Protein AF-A0A2V8QAN9-F1 (afdb_monomer_lite)

Secondary structure (DSSP, 8-state):
-EEEEEEEETTEEEEEEEEE---EES-S---TT---S-TT-GGGG-EE-TT---EEEEEEEEEEPPGGGGGS-HHHHHHTT-EE--EEEEEPPPP--------

pLDDT: mean 76.1, std 17.56, range [37.66, 97.12]

Radius of gyration: 23.86 Å; chains: 1; bounding box: 54×23×63 Å

Structure (mmCIF, N/CA/C/O backbone):
data_AF-A0A2V8QAN9-F1
#
_entry.id   AF-A0A2V8QAN9-F1
#
loop_
_atom_site.group_PDB
_atom_site.id
_atom_site.type_symbol
_atom_site.label_atom_id
_atom_site.label_alt_id
_atom_site.label_comp_id
_atom_site.label_asym_id
_atom_site.label_entity_id
_atom_site.label_seq_id
_atom_site.pdbx_PDB_ins_code
_atom_site.Cartn_x
_atom_site.Cartn_y
_atom_site.Cartn_z
_atom_site.occupancy
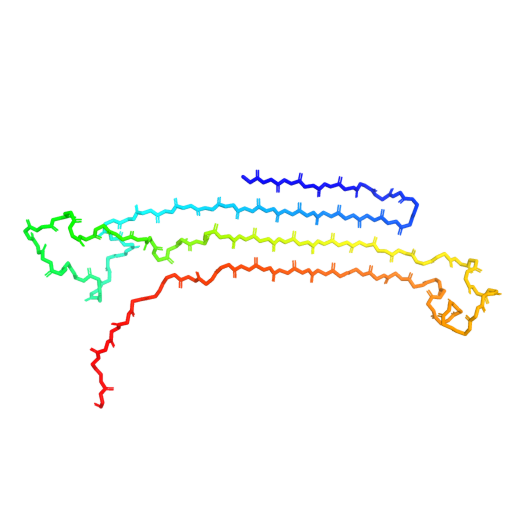_atom_site.B_iso_or_equiv
_atom_site.auth_seq_id
_atom_site.auth_comp_id
_atom_site.auth_asym_id
_atom_site.auth_atom_id
_atom_site.pdbx_PDB_model_num
ATOM 1 N N . ASN A 1 1 ? -1.341 5.371 -13.070 1.00 80.06 1 ASN A N 1
ATOM 2 C CA . ASN A 1 1 ? -1.503 4.878 -11.680 1.00 80.06 1 ASN A CA 1
ATOM 3 C C . ASN A 1 1 ? -2.983 4.664 -11.395 1.00 80.06 1 ASN A C 1
ATOM 5 O O . ASN A 1 1 ? -3.818 5.221 -12.097 1.00 80.06 1 ASN A O 1
ATOM 9 N N . VAL A 1 2 ? -3.299 3.846 -10.396 1.00 89.62 2 VAL A N 1
ATOM 10 C CA . VAL A 1 2 ? -4.655 3.569 -9.913 1.00 89.62 2 VAL A CA 1
ATOM 11 C C . VAL A 1 2 ? -4.653 3.738 -8.401 1.00 89.62 2 VAL A C 1
ATOM 13 O O . VAL A 1 2 ? -3.812 3.149 -7.726 1.00 89.62 2 VAL A O 1
ATOM 16 N N . ASP A 1 3 ? -5.606 4.509 -7.880 1.00 92.06 3 ASP A N 1
ATOM 17 C CA . ASP A 1 3 ? -5.712 4.809 -6.453 1.00 92.06 3 ASP A CA 1
ATOM 18 C C . ASP A 1 3 ? -7.099 4.453 -5.916 1.00 92.06 3 ASP A C 1
ATOM 20 O O . ASP A 1 3 ? -8.128 4.833 -6.479 1.00 92.06 3 ASP A O 1
ATOM 24 N N . LEU A 1 4 ? -7.124 3.760 -4.781 1.00 94.44 4 LEU A N 1
ATOM 25 C CA . LEU A 1 4 ? -8.325 3.427 -4.026 1.00 94.44 4 LEU A CA 1
ATOM 26 C C . LEU A 1 4 ? -8.207 4.029 -2.633 1.00 94.44 4 LEU A C 1
ATOM 28 O O . LEU A 1 4 ? -7.256 3.761 -1.903 1.00 94.44 4 LEU A O 1
ATOM 32 N N . LYS A 1 5 ? -9.192 4.835 -2.243 1.00 95.94 5 LYS A N 1
ATOM 33 C CA . LYS A 1 5 ? -9.197 5.495 -0.937 1.00 95.94 5 LYS A CA 1
ATOM 34 C C . LYS A 1 5 ? -10.539 5.350 -0.251 1.00 95.94 5 LYS A C 1
ATOM 36 O O . LYS A 1 5 ? -11.589 5.521 -0.869 1.00 95.94 5 LYS A O 1
ATOM 41 N N . LYS A 1 6 ? -10.490 5.145 1.058 1.00 96.44 6 LYS A N 1
ATOM 42 C CA . LYS A 1 6 ? -11.639 5.243 1.952 1.00 96.44 6 LYS A CA 1
ATOM 43 C C . LYS A 1 6 ? -11.298 6.218 3.066 1.00 96.44 6 LYS A C 1
AT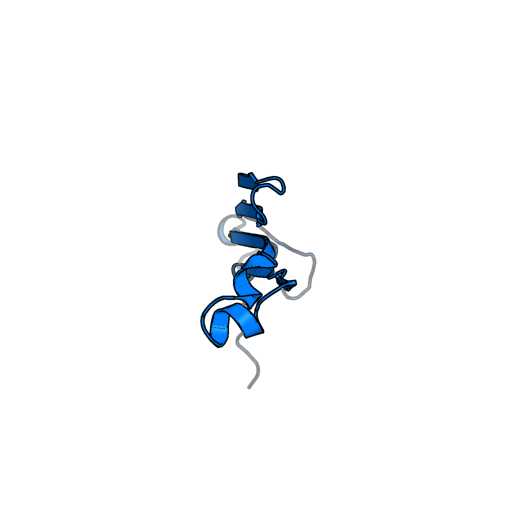OM 45 O O . LYS A 1 6 ? -10.354 5.999 3.821 1.00 96.44 6 LYS A O 1
ATOM 50 N N . ARG A 1 7 ? -12.098 7.281 3.184 1.00 95.44 7 ARG A N 1
ATOM 51 C CA . ARG A 1 7 ? -12.018 8.207 4.322 1.00 95.44 7 ARG A CA 1
ATOM 52 C C . ARG A 1 7 ? -12.421 7.497 5.615 1.00 95.44 7 ARG A C 1
ATOM 54 O O . ARG A 1 7 ? -13.173 6.518 5.581 1.00 95.44 7 ARG A O 1
ATOM 61 N N . PHE A 1 8 ? -11.935 8.010 6.742 1.00 95.56 8 PHE A N 1
ATOM 62 C CA . PHE A 1 8 ? -12.244 7.443 8.048 1.00 95.56 8 PHE A CA 1
ATOM 63 C C . PHE A 1 8 ? -13.748 7.420 8.299 1.00 95.56 8 PHE A C 1
ATOM 65 O O . PHE A 1 8 ? -14.409 8.454 8.339 1.00 95.56 8 PHE A O 1
ATOM 72 N N . ALA A 1 9 ? -14.276 6.208 8.429 1.00 94.00 9 ALA A N 1
ATOM 73 C CA . ALA A 1 9 ? -15.673 5.938 8.721 1.00 94.00 9 ALA A CA 1
ATOM 74 C C . ALA A 1 9 ? -15.765 4.552 9.351 1.00 94.00 9 ALA A C 1
ATOM 76 O O . ALA A 1 9 ? -15.081 3.630 8.891 1.00 94.00 9 ALA A O 1
ATOM 77 N N . ASN A 1 10 ? -16.608 4.405 10.373 1.00 91.88 10 ASN A N 1
ATOM 78 C CA . ASN A 1 10 ? -16.786 3.155 11.119 1.00 91.88 10 ASN A CA 1
ATOM 79 C C . ASN A 1 10 ? -15.445 2.571 11.599 1.00 91.88 10 ASN A C 1
ATOM 81 O O . ASN A 1 10 ? -15.146 1.406 11.365 1.00 91.88 10 ASN A O 1
ATOM 85 N N . HIS A 1 11 ? -14.618 3.416 12.222 1.00 93.25 11 HIS A N 1
ATOM 86 C CA . HIS A 1 11 ? -13.321 3.056 12.808 1.00 93.25 11 HIS A CA 1
ATOM 87 C C . HIS A 1 11 ? -12.220 2.585 11.841 1.00 93.25 11 HIS A C 1
ATOM 89 O O . HIS A 1 11 ? -11.209 2.034 12.271 1.00 93.25 11 HIS A O 1
ATOM 95 N N . PHE A 1 12 ? -12.381 2.815 10.537 1.00 94.88 12 PHE A N 1
ATOM 96 C CA . PHE A 1 12 ? -11.427 2.352 9.533 1.00 94.88 12 PHE A CA 1
ATOM 97 C C . PHE A 1 12 ? -11.196 3.393 8.435 1.00 94.88 12 PHE A C 1
ATOM 99 O O . PHE A 1 12 ? -12.154 3.962 7.901 1.00 94.88 12 PHE A O 1
ATOM 106 N N . GLN A 1 13 ? -9.944 3.587 8.027 1.00 96.88 13 GLN A N 1
ATOM 107 C CA . GLN A 1 13 ?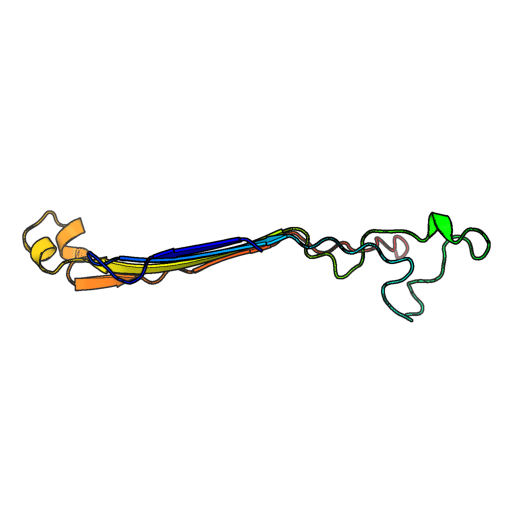 -9.563 4.264 6.782 1.00 96.88 13 GLN A CA 1
ATOM 108 C C . GLN A 1 13 ? -8.446 3.506 6.079 1.00 96.88 13 GLN A C 1
ATOM 110 O O . GLN A 1 13 ? -7.634 2.855 6.735 1.00 96.88 13 GLN A O 1
ATOM 115 N N . PHE A 1 14 ? -8.370 3.645 4.758 1.00 97.12 14 PHE A N 1
ATOM 116 C CA . PHE A 1 14 ? -7.234 3.141 3.997 1.00 97.12 14 PHE A CA 1
ATOM 117 C C . PHE A 1 14 ? -6.984 3.944 2.724 1.00 97.12 14 PHE A C 1
ATOM 119 O O . PHE A 1 14 ? -7.883 4.599 2.183 1.00 97.12 14 PHE A O 1
ATOM 126 N N . LEU A 1 15 ? -5.754 3.831 2.241 1.00 96.69 15 LEU A N 1
ATOM 127 C CA . LEU A 1 15 ? -5.300 4.269 0.936 1.00 96.69 15 LEU A CA 1
ATOM 128 C C . LEU A 1 15 ? -4.489 3.132 0.308 1.00 96.69 15 LEU A C 1
ATOM 130 O O . LEU A 1 15 ? -3.561 2.612 0.919 1.00 96.69 15 LEU A O 1
ATOM 134 N N . ALA A 1 16 ? -4.841 2.758 -0.913 1.00 94.94 16 ALA A N 1
ATOM 135 C CA . ALA A 1 16 ? -4.107 1.803 -1.722 1.00 94.94 16 ALA A CA 1
ATOM 136 C C . ALA A 1 16 ? -3.752 2.466 -3.052 1.00 94.94 16 ALA A C 1
ATOM 138 O O . ALA A 1 16 ? -4.638 2.969 -3.742 1.00 94.94 16 ALA A O 1
ATOM 139 N N . SER A 1 17 ? -2.475 2.449 -3.405 1.00 93.50 17 SER A N 1
ATOM 140 C CA . SER A 1 17 ? -1.947 3.062 -4.619 1.00 93.50 17 SER A CA 1
ATOM 141 C C . SER A 1 17 ? -1.155 2.034 -5.405 1.00 93.50 17 SER A C 1
ATOM 143 O O . SER A 1 17 ? -0.248 1.395 -4.873 1.00 93.50 17 SER A O 1
ATOM 145 N N . TYR A 1 18 ? -1.496 1.882 -6.679 1.00 89.19 18 TYR A N 1
ATOM 146 C CA . TYR A 1 18 ? -0.784 1.037 -7.624 1.00 89.19 18 TYR A CA 1
ATOM 147 C C . TYR A 1 18 ? -0.258 1.874 -8.787 1.00 89.19 18 TYR A C 1
ATOM 149 O O . TYR A 1 18 ? -1.013 2.517 -9.524 1.00 89.19 18 TYR A O 1
ATOM 157 N N . THR A 1 19 ? 1.049 1.822 -8.990 1.00 85.94 19 THR A N 1
ATOM 158 C CA . THR A 1 19 ? 1.724 2.475 -10.104 1.00 85.94 19 THR A CA 1
ATOM 159 C C . THR A 1 19 ? 2.366 1.406 -10.970 1.00 85.94 19 THR A C 1
ATOM 161 O O . THR A 1 19 ? 3.150 0.586 -10.493 1.00 85.94 19 THR A O 1
ATOM 164 N N . TRP A 1 20 ? 2.013 1.437 -12.250 1.00 80.88 20 TRP A N 1
ATOM 165 C CA . TRP A 1 20 ? 2.737 0.749 -13.304 1.00 80.88 20 TRP A CA 1
ATOM 166 C C . TRP A 1 20 ? 3.569 1.781 -14.057 1.00 80.88 20 TRP A C 1
ATOM 168 O O . TRP A 1 20 ? 3.047 2.844 -14.407 1.00 80.88 20 TRP A O 1
ATOM 178 N N . SER A 1 21 ? 4.842 1.470 -14.260 1.00 69.44 21 SER A N 1
ATOM 179 C CA . SER A 1 21 ? 5.753 2.223 -15.117 1.00 69.44 21 SER A CA 1
ATOM 180 C C . SER A 1 21 ? 6.358 1.251 -16.120 1.00 69.44 21 SER A C 1
ATOM 182 O O . SER A 1 21 ? 6.478 0.067 -15.831 1.00 69.44 21 SER A O 1
ATOM 184 N N . HIS A 1 22 ? 6.703 1.730 -17.303 1.00 69.50 22 HIS A N 1
ATOM 185 C CA . HIS A 1 22 ? 7.494 0.959 -18.246 1.00 69.50 22 HIS A CA 1
ATOM 186 C C . HIS A 1 22 ? 8.365 1.931 -19.022 1.00 69.50 22 HIS A C 1
ATOM 188 O O . HIS A 1 22 ? 7.840 2.807 -19.710 1.00 69.50 22 HIS A O 1
ATOM 194 N N . SER A 1 23 ? 9.679 1.809 -18.851 1.00 63.16 23 SER A N 1
ATOM 195 C CA . SER A 1 23 ? 10.657 2.637 -19.555 1.00 63.16 23 SER A CA 1
ATOM 196 C C . SER A 1 23 ? 11.623 1.742 -20.314 1.00 63.16 23 SER A C 1
ATOM 198 O O . SER A 1 23 ? 12.206 0.830 -19.730 1.00 63.16 23 SER A O 1
ATOM 200 N N . ILE A 1 24 ? 11.778 2.017 -21.606 1.00 60.06 24 ILE A N 1
ATOM 201 C CA . ILE A 1 24 ? 12.718 1.348 -22.508 1.00 60.06 24 ILE A CA 1
ATOM 202 C C . ILE A 1 24 ? 13.701 2.418 -22.954 1.00 60.06 24 ILE A C 1
ATOM 204 O O . ILE A 1 24 ? 13.275 3.389 -23.582 1.00 60.06 24 ILE A O 1
ATOM 208 N N . ASP A 1 25 ? 14.982 2.212 -22.670 1.00 58.19 25 ASP A N 1
ATOM 209 C CA . ASP A 1 25 ? 16.038 3.143 -23.055 1.00 58.19 25 ASP A CA 1
ATOM 210 C C . ASP A 1 25 ? 17.115 2.405 -23.859 1.00 58.19 25 ASP A C 1
ATOM 212 O O . ASP A 1 25 ? 17.365 1.217 -23.656 1.00 58.19 25 ASP A O 1
ATOM 216 N N . ASP A 1 26 ? 17.769 3.131 -24.765 1.00 53.84 26 ASP A N 1
ATOM 217 C CA . ASP A 1 26 ? 18.926 2.633 -25.525 1.00 53.84 26 ASP A CA 1
ATOM 218 C C . ASP A 1 26 ? 20.233 2.791 -24.709 1.00 53.84 26 ASP A C 1
ATOM 220 O O . ASP A 1 26 ? 21.267 2.213 -25.024 1.00 53.84 26 ASP A O 1
ATOM 224 N N . SER A 1 27 ? 20.195 3.616 -23.656 1.00 50.97 27 SER A N 1
ATOM 225 C CA . SER A 1 27 ? 21.236 3.795 -22.640 1.00 50.97 27 SER A CA 1
ATOM 226 C C . SER A 1 27 ? 20.628 4.543 -21.451 1.00 50.97 27 SER A C 1
ATOM 228 O O . SER A 1 27 ? 19.995 5.582 -21.633 1.00 50.97 27 SER A O 1
ATOM 230 N N . SER A 1 28 ? 20.784 4.020 -20.232 1.00 51.72 28 SER A N 1
ATOM 231 C CA . SER A 1 28 ? 20.224 4.643 -19.020 1.00 51.72 28 SER A CA 1
ATOM 232 C C . SER A 1 28 ? 21.181 5.627 -18.328 1.00 51.72 28 SER A C 1
ATOM 234 O O . SER A 1 28 ? 20.741 6.339 -17.429 1.00 51.72 28 SER A O 1
ATOM 236 N N . ASP A 1 29 ? 22.469 5.671 -18.702 1.00 49.81 29 ASP A N 1
ATOM 237 C CA . ASP A 1 29 ? 23.473 6.585 -18.127 1.00 49.81 29 ASP A CA 1
ATOM 238 C C . ASP A 1 29 ? 24.750 6.668 -18.998 1.00 49.81 29 ASP A C 1
ATOM 240 O O . ASP A 1 29 ? 25.099 5.719 -19.699 1.00 49.81 29 ASP A O 1
ATOM 244 N N . LEU A 1 30 ? 25.505 7.767 -18.897 1.00 51.72 30 LEU A N 1
ATOM 245 C CA . LEU A 1 30 ? 26.829 7.958 -19.514 1.00 51.72 30 LEU A CA 1
ATOM 246 C C . LEU A 1 30 ? 27.940 7.378 -18.617 1.00 51.72 30 LEU A C 1
ATOM 248 O O . LEU A 1 30 ? 28.917 8.054 -18.289 1.00 51.72 30 LEU A O 1
ATOM 252 N N . GLN A 1 31 ? 27.790 6.127 -18.180 1.00 46.84 31 GLN A N 1
ATOM 253 C CA . GLN A 1 31 ? 28.808 5.432 -17.386 1.00 46.84 31 GLN A CA 1
ATOM 254 C C . GLN A 1 31 ? 29.641 4.491 -18.256 1.00 46.84 31 GLN A C 1
ATOM 256 O O . GLN A 1 31 ? 29.131 3.821 -19.150 1.00 46.84 31 GLN A O 1
ATOM 261 N N . THR A 1 32 ? 30.934 4.379 -17.944 1.00 48.78 32 THR A N 1
ATOM 262 C CA . THR A 1 32 ? 31.909 3.538 -18.664 1.00 48.78 32 THR A CA 1
ATOM 263 C C . THR A 1 32 ? 31.598 2.038 -18.635 1.00 48.78 32 THR A C 1
ATOM 265 O O . THR A 1 32 ? 32.273 1.280 -19.316 1.00 48.78 32 THR A O 1
ATOM 268 N N . LEU A 1 33 ? 30.595 1.597 -17.870 1.00 51.03 33 LEU A N 1
ATOM 269 C CA . LEU A 1 33 ? 30.118 0.210 -17.813 1.00 51.03 33 LEU A CA 1
ATOM 270 C C . LEU A 1 33 ? 28.885 -0.055 -18.705 1.00 51.03 33 LEU A C 1
ATOM 272 O O . LEU A 1 33 ? 28.446 -1.198 -18.791 1.00 51.03 33 LEU A O 1
ATOM 276 N N . LEU A 1 34 ? 28.337 0.970 -19.373 1.00 54.84 34 LEU A N 1
ATOM 277 C CA . LEU A 1 34 ? 27.243 0.876 -20.353 1.00 54.84 34 LEU A CA 1
ATOM 278 C C . LEU A 1 34 ? 27.758 1.139 -21.785 1.00 54.84 34 LEU A C 1
ATOM 280 O O . LEU A 1 34 ? 27.142 1.877 -22.553 1.00 54.84 34 LEU A O 1
ATOM 284 N N . LEU A 1 35 ? 28.925 0.590 -22.150 1.00 58.66 35 LEU A N 1
ATOM 285 C CA . LEU A 1 35 ? 29.348 0.624 -23.555 1.00 58.66 35 LEU A CA 1
ATOM 286 C C . LEU A 1 35 ? 28.364 -0.189 -24.407 1.00 58.66 35 LEU A C 1
ATOM 288 O O . LEU A 1 35 ? 27.926 -1.250 -23.954 1.00 58.66 35 LEU A O 1
ATOM 292 N N . PRO A 1 36 ? 28.059 0.272 -25.631 1.00 55.00 36 PRO A N 1
ATOM 293 C CA . PRO A 1 36 ? 27.222 -0.489 -26.541 1.00 55.00 36 PRO A CA 1
ATOM 294 C C . PRO A 1 36 ? 27.867 -1.847 -26.832 1.00 55.00 36 PRO A C 1
ATOM 296 O O . PRO A 1 36 ? 29.078 -1.924 -27.069 1.00 55.00 36 PRO A O 1
ATOM 299 N N . GLN A 1 37 ? 27.066 -2.912 -26.821 1.00 60.09 37 GLN A N 1
ATOM 300 C CA . GLN A 1 37 ? 27.508 -4.242 -27.244 1.00 60.09 37 GLN A CA 1
ATOM 301 C C . GLN A 1 37 ? 27.955 -4.237 -28.712 1.00 60.09 37 GLN A C 1
ATOM 303 O O . GLN A 1 37 ? 28.946 -4.883 -29.057 1.00 60.09 37 GLN A O 1
ATOM 308 N N . ASP A 1 38 ? 27.266 -3.476 -29.567 1.00 65.19 38 ASP A N 1
ATOM 309 C CA . ASP A 1 38 ? 27.661 -3.233 -30.953 1.00 65.19 38 ASP A CA 1
ATOM 310 C C . ASP A 1 38 ? 27.367 -1.785 -31.371 1.00 65.19 38 ASP A C 1
ATOM 312 O O . ASP A 1 38 ? 26.238 -1.391 -31.663 1.00 65.19 38 ASP A O 1
ATOM 316 N N . ASN A 1 39 ? 28.430 -0.992 -31.520 1.00 59.50 39 ASN A N 1
ATOM 317 C CA . ASN A 1 39 ? 28.364 0.414 -31.929 1.00 59.50 39 ASN A CA 1
ATOM 318 C C . ASN A 1 39 ? 27.825 0.634 -33.365 1.00 59.50 39 ASN A C 1
ATOM 320 O O . ASN A 1 39 ? 27.729 1.775 -33.822 1.00 59.50 39 ASN A O 1
ATOM 324 N N . ARG A 1 40 ? 27.528 -0.433 -34.119 1.00 64.69 40 ARG A N 1
ATOM 325 C CA . ARG A 1 40 ? 26.896 -0.386 -35.449 1.00 64.69 40 ARG A CA 1
ATOM 326 C C . ARG A 1 40 ? 25.444 -0.861 -35.445 1.00 64.69 40 ARG A C 1
ATOM 328 O O . ARG A 1 40 ? 24.773 -0.694 -36.462 1.00 64.69 40 ARG A O 1
ATOM 335 N N . ASN A 1 41 ? 24.949 -1.408 -34.334 1.00 63.84 41 ASN A N 1
ATOM 336 C CA . ASN A 1 41 ? 23.593 -1.927 -34.214 1.00 63.84 41 ASN A CA 1
ATOM 337 C C . ASN A 1 41 ? 22.849 -1.296 -33.029 1.00 63.84 41 ASN A C 1
ATOM 339 O O . ASN A 1 41 ? 22.579 -1.938 -32.021 1.00 63.84 41 ASN A O 1
ATOM 343 N N . PHE A 1 42 ? 22.434 -0.040 -33.201 1.00 58.31 42 PHE A N 1
ATOM 344 C CA . PHE A 1 42 ? 21.649 0.707 -32.209 1.00 58.31 42 PHE A CA 1
ATOM 345 C C . PHE A 1 42 ? 20.356 0.000 -31.767 1.00 58.31 42 PHE A C 1
ATOM 347 O O . PHE A 1 42 ? 19.878 0.225 -30.661 1.00 58.31 42 PHE A O 1
ATOM 354 N N . GLY A 1 43 ? 19.784 -0.871 -32.606 1.00 61.94 43 GLY A N 1
ATOM 355 C CA . GLY A 1 43 ? 18.598 -1.649 -32.245 1.00 61.94 43 GLY A CA 1
ATOM 356 C C . GLY A 1 43 ? 18.869 -2.743 -31.209 1.00 61.94 43 GLY A C 1
ATOM 357 O O . GLY A 1 43 ? 17.942 -3.132 -30.505 1.00 61.94 43 GLY A O 1
ATOM 358 N N . ALA A 1 44 ? 20.114 -3.220 -31.100 1.00 60.09 44 ALA A N 1
ATOM 359 C CA . ALA A 1 44 ? 20.521 -4.219 -30.112 1.00 60.09 44 ALA A CA 1
ATOM 360 C C . ALA A 1 44 ? 20.751 -3.627 -28.711 1.00 60.09 44 ALA A C 1
ATOM 362 O O . ALA A 1 44 ? 20.753 -4.373 -27.739 1.00 60.09 44 ALA A O 1
ATOM 363 N N . GLU A 1 45 ? 20.886 -2.302 -28.604 1.00 56.53 45 GLU A N 1
ATOM 364 C CA . GLU A 1 45 ? 21.088 -1.590 -27.331 1.00 56.53 45 GLU A CA 1
ATOM 365 C C . GLU A 1 45 ? 19.767 -1.269 -26.608 1.00 56.53 45 GLU A C 1
ATOM 367 O O . GLU A 1 45 ? 19.762 -0.825 -25.463 1.00 56.53 45 GLU A O 1
ATOM 372 N N . ARG A 1 46 ? 18.623 -1.521 -27.261 1.00 60.84 46 ARG A N 1
ATOM 373 C CA . ARG A 1 46 ? 17.285 -1.342 -26.685 1.00 60.84 46 ARG A CA 1
ATOM 374 C C . ARG A 1 46 ? 17.031 -2.356 -25.581 1.00 60.84 46 ARG A C 1
ATOM 376 O O . ARG A 1 46 ? 16.803 -3.531 -25.865 1.00 60.84 46 ARG A O 1
ATOM 383 N N . SER A 1 47 ? 16.976 -1.890 -24.339 1.00 61.03 47 SER A N 1
ATOM 384 C CA . SER A 1 47 ? 16.636 -2.720 -23.185 1.00 61.03 47 SER A CA 1
ATOM 385 C C . SER A 1 47 ? 15.680 -1.995 -22.237 1.00 61.03 47 SER A C 1
ATOM 387 O O . SER A 1 47 ? 15.463 -0.785 -22.328 1.00 61.03 47 SER A O 1
ATOM 389 N N . ASP A 1 48 ? 15.087 -2.750 -21.314 1.00 58.78 48 ASP A N 1
ATOM 390 C CA . ASP A 1 48 ? 14.362 -2.170 -20.189 1.00 58.78 48 ASP A CA 1
ATOM 391 C C . ASP A 1 48 ? 15.315 -1.268 -19.393 1.00 58.78 48 ASP A C 1
ATOM 393 O O . ASP A 1 48 ? 16.413 -1.678 -19.005 1.00 58.78 48 ASP A O 1
ATOM 397 N N . SER A 1 49 ? 14.894 -0.025 -19.168 1.00 57.81 49 SER A N 1
ATOM 398 C CA . SER A 1 49 ? 15.692 0.982 -18.471 1.00 57.81 49 SER A CA 1
ATOM 399 C C . SER A 1 49 ? 16.066 0.513 -17.066 1.00 57.81 49 SER A C 1
ATOM 401 O O . SER A 1 49 ? 15.232 -0.051 -16.358 1.00 57.81 49 SER A O 1
ATOM 403 N N . LEU A 1 50 ? 17.267 0.855 -16.588 1.00 58.06 50 LEU A N 1
ATOM 404 C CA . LEU A 1 50 ? 17.681 0.640 -15.187 1.00 58.06 50 LEU A CA 1
ATOM 405 C C . LEU A 1 50 ? 16.762 1.346 -14.167 1.00 58.06 50 LEU A C 1
ATOM 407 O O . LEU A 1 50 ? 16.756 1.017 -12.975 1.00 58.06 50 LEU A O 1
ATOM 411 N N . PHE A 1 51 ? 15.955 2.305 -14.627 1.00 56.88 51 PHE A N 1
ATOM 412 C CA . PHE A 1 51 ? 14.944 2.996 -13.832 1.00 56.88 51 PHE A CA 1
ATOM 413 C C . PHE A 1 51 ? 13.537 2.389 -13.958 1.00 56.88 51 PHE A C 1
ATOM 415 O O . PHE A 1 51 ? 12.596 2.938 -13.379 1.00 56.88 51 PHE A O 1
ATOM 422 N N . ASP A 1 52 ? 13.372 1.257 -14.653 1.00 59.72 52 ASP A N 1
ATOM 423 C CA . ASP A 1 52 ? 12.085 0.576 -14.789 1.00 59.72 52 ASP A CA 1
ATOM 424 C C . ASP A 1 52 ? 11.632 -0.022 -13.446 1.00 59.72 52 ASP A C 1
ATOM 426 O O . ASP A 1 52 ? 11.961 -1.149 -13.074 1.00 59.72 52 ASP A O 1
ATOM 430 N N . GLN A 1 53 ? 10.851 0.746 -12.685 1.00 62.62 53 GLN A N 1
ATOM 431 C CA . GLN A 1 53 ? 10.048 0.217 -11.585 1.00 62.62 53 GLN A CA 1
ATOM 432 C C . GLN A 1 53 ? 8.685 -0.205 -12.115 1.00 62.62 53 GLN A C 1
ATOM 434 O O . GLN A 1 53 ? 7.693 0.521 -12.006 1.00 62.62 53 GLN A O 1
ATOM 439 N N . ARG A 1 54 ? 8.650 -1.416 -12.672 1.00 77.06 54 ARG A N 1
ATOM 440 C CA . ARG A 1 54 ? 7.491 -1.894 -13.424 1.00 77.06 54 ARG A CA 1
ATOM 441 C C . ARG A 1 54 ? 6.199 -1.926 -12.620 1.00 77.06 54 ARG A C 1
ATOM 443 O O . ARG A 1 54 ? 5.138 -1.559 -13.112 1.00 77.06 54 ARG A O 1
ATOM 450 N N . HIS A 1 55 ? 6.287 -2.335 -11.360 1.00 85.19 55 HIS A N 1
ATOM 451 C CA . HIS A 1 55 ? 5.141 -2.421 -10.466 1.00 85.19 55 HIS A CA 1
ATOM 452 C C . HIS A 1 55 ? 5.510 -1.875 -9.094 1.00 85.19 55 HIS A C 1
ATOM 454 O O . HIS A 1 55 ? 6.454 -2.351 -8.467 1.00 85.19 55 HIS A O 1
ATOM 460 N N . ARG A 1 56 ? 4.738 -0.909 -8.601 1.00 88.75 56 ARG A N 1
ATOM 461 C CA . ARG A 1 56 ? 4.815 -0.421 -7.225 1.00 88.75 56 ARG A CA 1
ATOM 462 C C . ARG A 1 56 ? 3.417 -0.391 -6.634 1.00 88.75 56 ARG A C 1
ATOM 464 O O . ARG A 1 56 ? 2.541 0.293 -7.153 1.00 88.75 56 ARG A O 1
ATOM 471 N N . PHE A 1 57 ? 3.219 -1.114 -5.544 1.00 90.44 57 PHE A N 1
ATOM 472 C CA . PHE A 1 57 ? 1.986 -1.133 -4.776 1.00 90.44 57 PHE A CA 1
ATOM 473 C C . PHE A 1 57 ? 2.268 -0.677 -3.346 1.00 90.44 57 PHE A C 1
ATOM 475 O O . PHE A 1 57 ? 3.148 -1.215 -2.677 1.00 90.44 57 PHE A O 1
ATOM 482 N N . VAL A 1 58 ? 1.516 0.315 -2.880 1.00 93.88 58 VAL A N 1
ATOM 483 C CA . VAL A 1 58 ? 1.594 0.830 -1.512 1.00 93.88 58 VAL A CA 1
ATOM 484 C C . VAL A 1 58 ? 0.201 0.786 -0.908 1.00 93.88 58 VAL A C 1
ATOM 486 O O . VAL A 1 58 ? -0.742 1.329 -1.479 1.00 93.88 58 VAL A O 1
ATOM 489 N N . PHE A 1 59 ? 0.073 0.166 0.258 1.00 95.50 59 PHE A N 1
ATOM 490 C CA . PHE A 1 59 ? -1.158 0.141 1.036 1.00 95.50 59 PHE A CA 1
ATOM 491 C C . PHE A 1 59 ? -0.899 0.722 2.418 1.00 95.50 59 PHE A C 1
ATOM 493 O O . PHE A 1 59 ? 0.007 0.281 3.118 1.00 95.50 59 PHE A O 1
ATOM 500 N N . SER A 1 60 ? -1.716 1.677 2.838 1.00 96.62 60 SER A N 1
ATOM 501 C CA . SER A 1 60 ? -1.715 2.217 4.192 1.00 96.62 60 SER A CA 1
ATOM 502 C C . SER A 1 60 ? -3.124 2.191 4.759 1.00 96.62 60 SER A C 1
ATOM 504 O O . SER A 1 60 ? -4.110 2.418 4.055 1.00 96.62 60 SER A O 1
ATOM 506 N N . SER A 1 61 ? -3.244 1.901 6.049 1.00 96.12 61 SER A N 1
ATOM 507 C CA . SER A 1 61 ? -4.539 1.942 6.723 1.00 96.12 61 SER A CA 1
ATOM 508 C C . SER A 1 61 ? -4.410 2.434 8.150 1.00 96.12 61 SER A C 1
ATOM 510 O O . SER A 1 61 ? -3.325 2.419 8.719 1.00 96.12 61 SER A O 1
ATOM 512 N N . VAL A 1 62 ? -5.524 2.894 8.714 1.00 96.94 62 VAL A N 1
ATOM 513 C CA . VAL A 1 62 ? -5.658 3.146 10.149 1.00 96.94 62 VAL A CA 1
ATOM 514 C C . VAL A 1 62 ? -6.948 2.490 10.609 1.00 96.94 62 VAL A C 1
ATOM 516 O O . VAL A 1 62 ? -8.022 2.748 10.057 1.00 96.94 62 VAL A O 1
ATOM 519 N N . ILE A 1 63 ? -6.816 1.629 11.607 1.00 95.31 63 ILE A N 1
ATOM 520 C CA . ILE A 1 63 ? -7.884 0.828 12.187 1.00 95.31 63 ILE A CA 1
ATOM 521 C C . ILE A 1 63 ? -7.938 1.163 13.671 1.00 95.31 63 ILE A C 1
ATOM 523 O O . ILE A 1 63 ? -6.958 0.950 14.381 1.00 95.31 63 ILE A O 1
ATOM 527 N N . SER A 1 64 ? -9.061 1.690 14.142 1.00 94.69 64 SER A N 1
ATOM 528 C CA . SER A 1 64 ? -9.300 1.913 15.568 1.00 94.69 64 SER A CA 1
ATOM 529 C C . SER A 1 64 ? -10.236 0.834 16.093 1.00 94.69 64 SER A C 1
ATOM 531 O O . SER A 1 64 ? -11.247 0.515 15.474 1.00 94.69 64 SER A O 1
ATOM 533 N N . PHE A 1 65 ? -9.922 0.260 17.242 1.00 92.69 65 PHE A N 1
ATOM 534 C CA . PHE A 1 65 ? -10.770 -0.745 17.865 1.00 92.69 65 PHE A CA 1
ATOM 535 C C . PHE A 1 65 ? -11.750 -0.076 18.834 1.00 92.69 65 PHE A C 1
ATOM 537 O O . PHE A 1 65 ? -11.359 0.817 19.593 1.00 92.69 65 PHE A O 1
ATOM 544 N N . PRO A 1 66 ? -13.037 -0.457 18.812 1.00 87.62 66 PRO A N 1
ATOM 545 C CA . PRO A 1 66 ? -14.054 0.214 19.606 1.00 87.62 66 PRO A CA 1
ATOM 546 C C . PRO A 1 66 ? -13.892 -0.089 21.100 1.00 87.62 66 PRO A C 1
ATOM 548 O O . PRO A 1 66 ? -13.502 -1.182 21.510 1.00 87.62 66 PRO A O 1
ATOM 551 N N . VAL A 1 67 ? -14.254 0.883 21.939 1.00 84.88 67 VAL A N 1
ATOM 552 C CA . VAL A 1 67 ? -14.173 0.767 23.408 1.00 84.88 67 VAL A CA 1
ATOM 553 C C . VAL A 1 67 ? -15.109 -0.322 23.950 1.00 84.88 67 VAL A C 1
ATOM 555 O O . VAL A 1 67 ? -14.818 -0.942 24.971 1.00 84.88 67 VAL A O 1
ATOM 558 N N . SER A 1 68 ? -16.200 -0.622 23.235 1.00 85.00 68 SER A N 1
ATOM 559 C CA . SER A 1 68 ? -17.139 -1.697 23.582 1.00 85.00 68 SER A CA 1
ATOM 560 C C . SER A 1 68 ? -16.500 -3.088 23.618 1.00 85.00 68 SER A C 1
ATOM 562 O O . SER A 1 68 ? -17.057 -3.996 24.223 1.00 85.00 68 SER A O 1
ATOM 564 N N . TRP A 1 69 ? -15.314 -3.274 23.036 1.00 86.38 69 TRP A N 1
ATOM 565 C CA . TRP A 1 69 ? -14.591 -4.545 23.099 1.00 86.38 69 TRP A CA 1
ATOM 566 C C . TRP A 1 69 ? -14.037 -4.879 24.489 1.00 86.38 69 TRP A C 1
ATOM 568 O O . TRP A 1 69 ? -13.670 -6.025 24.734 1.00 86.38 69 TRP A O 1
ATOM 578 N N . ASN A 1 70 ? -14.046 -3.929 25.431 1.00 82.62 70 ASN A N 1
ATOM 579 C CA . ASN A 1 70 ? -13.687 -4.179 26.830 1.00 82.62 70 ASN A CA 1
ATOM 580 C C . ASN A 1 70 ? -14.594 -5.232 27.504 1.00 82.62 70 ASN A C 1
ATOM 582 O O . ASN A 1 70 ? -14.145 -5.954 28.389 1.00 82.62 70 ASN A O 1
ATOM 586 N N . SER A 1 71 ? -15.855 -5.355 27.078 1.00 85.06 71 SER A N 1
ATOM 587 C CA . SER A 1 71 ? -16.794 -6.348 27.619 1.00 85.06 71 SER A CA 1
ATOM 588 C C . SER A 1 71 ? -16.789 -7.693 26.877 1.00 85.06 71 SER A C 1
ATOM 590 O O . SER A 1 71 ? -17.629 -8.537 27.176 1.00 85.06 71 SER A O 1
ATOM 592 N N . GLY A 1 72 ? -15.910 -7.885 25.886 1.00 82.19 72 GLY A N 1
ATOM 593 C CA . GLY A 1 72 ? -15.81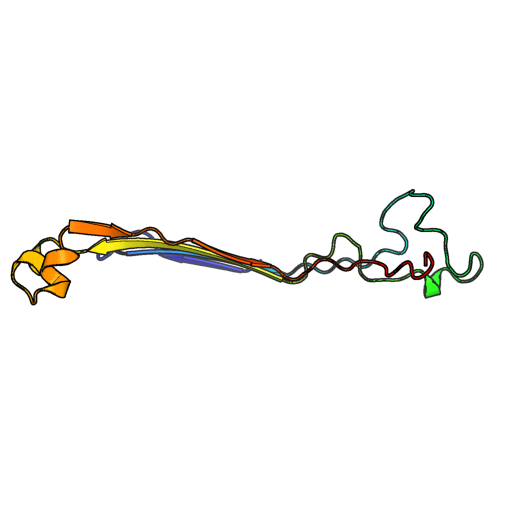0 -9.120 25.099 1.00 82.19 72 GLY A CA 1
ATOM 594 C C . GLY A 1 72 ? -14.799 -10.132 25.650 1.00 82.19 72 GLY A C 1
ATOM 595 O O . GLY A 1 72 ? -14.286 -9.989 26.760 1.00 82.19 72 GLY A O 1
ATOM 596 N N . ASP A 1 73 ? -14.483 -11.146 24.840 1.00 86.44 73 ASP A N 1
ATOM 597 C CA . ASP A 1 73 ? -13.465 -12.158 25.158 1.00 86.44 73 ASP A CA 1
ATOM 598 C C . ASP A 1 73 ? -12.086 -11.540 25.439 1.00 86.44 73 ASP A C 1
ATOM 600 O O . ASP A 1 73 ? -11.784 -10.419 25.021 1.00 86.44 73 ASP A O 1
ATOM 604 N N . THR A 1 74 ? -11.196 -12.305 26.078 1.00 86.62 74 THR A N 1
ATOM 605 C CA . THR A 1 74 ? -9.846 -11.867 26.483 1.00 86.62 74 THR A CA 1
ATOM 606 C C . THR A 1 74 ? -9.067 -11.160 25.365 1.00 86.62 74 THR A C 1
ATOM 608 O O . THR A 1 74 ? -8.403 -10.156 25.618 1.00 86.62 74 THR A O 1
ATOM 611 N N . PHE A 1 75 ? -9.190 -11.629 24.118 1.00 86.00 75 PHE A N 1
ATOM 612 C CA . PHE A 1 75 ? -8.559 -11.007 22.949 1.00 86.00 75 PHE A CA 1
ATOM 613 C C . PHE A 1 75 ? -9.159 -9.634 22.593 1.00 86.00 75 PHE A C 1
ATOM 615 O O . PHE A 1 75 ? -8.423 -8.675 22.368 1.00 86.00 75 PHE A O 1
ATOM 622 N N . HIS A 1 76 ? -10.490 -9.511 22.598 1.00 85.62 76 HIS A N 1
ATOM 623 C CA . HIS A 1 76 ? -11.189 -8.247 22.344 1.00 85.62 76 HIS A CA 1
ATOM 624 C C . HIS A 1 76 ? -10.859 -7.207 23.414 1.00 85.62 76 HIS A C 1
ATOM 626 O O . HIS A 1 76 ? -10.575 -6.054 23.094 1.00 85.62 76 HIS A O 1
ATOM 632 N N . ARG A 1 77 ? -10.811 -7.626 24.682 1.00 85.81 77 ARG A N 1
ATOM 633 C CA . ARG A 1 77 ? -10.435 -6.748 25.790 1.00 85.81 77 ARG A CA 1
ATOM 634 C C . ARG A 1 77 ? -8.992 -6.259 25.668 1.00 85.81 77 ARG A C 1
ATOM 636 O O . ARG A 1 77 ? -8.743 -5.078 25.899 1.00 85.81 77 ARG A O 1
ATOM 643 N N . PHE A 1 78 ? -8.068 -7.128 25.252 1.00 88.06 78 PHE A N 1
ATOM 644 C CA . PHE A 1 78 ? -6.671 -6.758 25.007 1.00 88.06 78 PHE A CA 1
ATOM 645 C C . PHE A 1 78 ? -6.528 -5.708 23.899 1.00 88.06 78 PHE A C 1
ATOM 647 O O . PHE A 1 78 ? -5.772 -4.759 24.063 1.00 88.06 78 PHE A O 1
ATOM 654 N N . LEU A 1 79 ? -7.278 -5.841 22.802 1.00 88.44 79 LEU A N 1
ATOM 655 C CA . LEU A 1 79 ? -7.251 -4.880 21.693 1.00 88.44 79 LEU A CA 1
ATOM 656 C C . LEU A 1 79 ? -8.210 -3.696 21.872 1.00 88.44 79 LEU A C 1
ATOM 658 O O . LEU A 1 79 ? -8.281 -2.829 21.002 1.00 88.44 79 LEU A O 1
ATOM 662 N N . SER A 1 80 ? -8.951 -3.626 22.977 1.00 88.69 80 SER A N 1
ATOM 663 C CA . SER A 1 80 ? -9.891 -2.531 23.206 1.00 88.69 80 SER A CA 1
ATOM 664 C C . SER A 1 80 ? -9.155 -1.190 23.277 1.00 88.69 80 SER A C 1
ATOM 666 O O . SER A 1 80 ? -8.101 -1.073 23.899 1.00 88.69 80 SER A O 1
ATOM 668 N N . ASN A 1 81 ? -9.704 -0.170 22.611 1.00 88.94 81 ASN A N 1
ATOM 669 C CA . ASN A 1 81 ? -9.131 1.180 22.553 1.00 88.94 81 ASN A CA 1
ATOM 670 C C . ASN A 1 81 ? -7.737 1.283 21.888 1.00 88.94 81 ASN A C 1
ATOM 672 O O . ASN A 1 81 ? -7.074 2.315 21.994 1.00 88.94 81 ASN A O 1
ATOM 676 N N . PHE A 1 82 ? -7.285 0.246 21.177 1.00 92.69 82 PHE A N 1
ATOM 677 C CA . PHE A 1 82 ? -6.077 0.330 20.358 1.00 92.69 82 PHE A CA 1
ATOM 678 C C . PHE A 1 82 ? -6.358 0.995 19.009 1.00 92.69 82 PHE A C 1
ATOM 680 O O . PHE A 1 82 ? -7.456 0.914 18.460 1.00 92.69 82 PHE A O 1
ATOM 687 N N . THR A 1 83 ? -5.331 1.622 18.437 1.00 94.06 83 THR A N 1
ATOM 688 C CA . THR A 1 83 ? -5.319 2.023 17.026 1.00 94.06 83 THR A CA 1
ATOM 689 C C . THR A 1 83 ? -4.085 1.437 16.359 1.00 94.06 83 THR A C 1
ATOM 691 O O . THR A 1 83 ? -2.977 1.566 16.873 1.00 94.06 83 THR A O 1
ATOM 694 N N . VAL A 1 84 ? -4.282 0.782 15.219 1.00 94.81 84 VAL A N 1
ATOM 695 C CA . VAL A 1 84 ? -3.233 0.113 14.448 1.00 94.81 84 VAL A CA 1
ATOM 696 C C . VAL A 1 84 ? -3.167 0.743 13.065 1.00 94.81 84 VAL A C 1
ATOM 698 O O . VAL A 1 84 ? -4.194 0.935 12.413 1.00 94.81 84 VAL A O 1
ATOM 701 N N . ALA A 1 85 ? -1.956 1.079 12.624 1.00 96.12 85 ALA A N 1
ATOM 702 C CA . ALA A 1 85 ? -1.719 1.768 11.361 1.00 96.12 85 ALA A CA 1
ATOM 703 C C . ALA A 1 85 ? -0.678 1.027 10.502 1.00 96.12 85 ALA A C 1
ATOM 705 O O . ALA A 1 85 ? 0.489 1.420 10.484 1.00 96.12 85 ALA A O 1
ATOM 706 N N . PRO A 1 86 ? -1.050 -0.083 9.838 1.00 94.88 86 PRO A N 1
ATOM 707 C CA . PRO A 1 86 ? -0.106 -0.847 9.041 1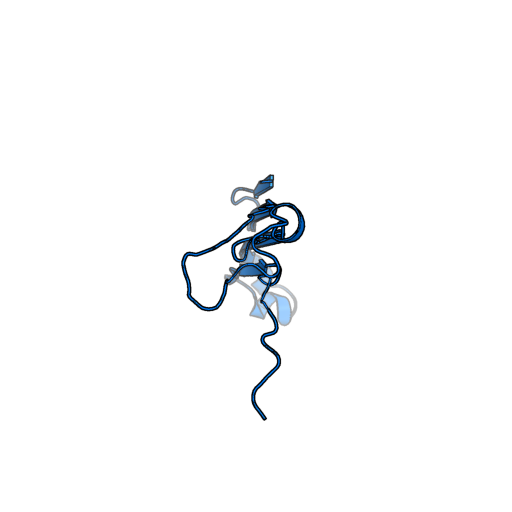.00 94.88 86 PRO A CA 1
ATOM 708 C C . PRO A 1 86 ? 0.160 -0.157 7.700 1.00 94.88 86 PRO A C 1
ATOM 710 O O . PRO A 1 86 ? -0.729 0.465 7.103 1.00 94.88 86 PRO A O 1
ATOM 713 N N . ILE A 1 87 ? 1.389 -0.327 7.218 1.00 95.50 87 ILE A N 1
ATOM 714 C CA . ILE A 1 87 ? 1.843 0.122 5.906 1.00 95.50 87 ILE A CA 1
ATOM 715 C C . ILE A 1 87 ? 2.526 -1.063 5.228 1.00 95.50 87 ILE A C 1
ATOM 717 O O . ILE A 1 87 ? 3.417 -1.680 5.807 1.00 95.50 87 ILE A O 1
ATOM 721 N N . PHE A 1 88 ? 2.105 -1.371 4.006 1.00 93.62 88 PHE A N 1
ATOM 722 C CA . PHE A 1 88 ? 2.705 -2.402 3.172 1.00 93.62 88 PHE A CA 1
ATOM 723 C C . PHE A 1 88 ? 3.212 -1.786 1.876 1.00 93.62 88 PHE A C 1
ATOM 725 O O . PHE A 1 88 ? 2.504 -1.017 1.223 1.00 93.62 88 PHE A O 1
ATOM 732 N N . GLU A 1 89 ? 4.428 -2.157 1.493 1.00 90.88 89 GLU A N 1
ATOM 733 C CA . GLU A 1 89 ? 5.067 -1.713 0.264 1.00 90.88 89 GLU A CA 1
ATOM 734 C C . GLU A 1 89 ? 5.582 -2.924 -0.505 1.00 90.88 89 GLU A C 1
ATOM 736 O O . GLU A 1 89 ? 6.370 -3.716 0.006 1.00 90.88 89 GLU A O 1
ATOM 741 N N . PHE A 1 90 ? 5.139 -3.044 -1.751 1.00 87.69 90 PHE A N 1
ATOM 742 C CA . PHE A 1 90 ? 5.607 -4.051 -2.687 1.00 87.69 90 PHE A CA 1
ATOM 743 C C . PHE A 1 90 ? 6.116 -3.334 -3.929 1.00 87.69 90 PHE A C 1
ATOM 745 O O . PHE A 1 90 ? 5.406 -2.527 -4.531 1.00 87.69 90 PHE A O 1
ATOM 752 N N . SER A 1 91 ? 7.353 -3.613 -4.322 1.00 83.31 91 SER A N 1
ATOM 753 C CA . SER A 1 91 ? 7.925 -3.069 -5.549 1.00 83.31 91 SER A CA 1
ATOM 754 C C . SER A 1 91 ? 8.634 -4.162 -6.333 1.00 83.31 91 SER A C 1
ATOM 756 O O . SER A 1 91 ? 9.242 -5.058 -5.749 1.00 83.31 91 SER A O 1
ATOM 758 N N . ALA A 1 92 ? 8.511 -4.107 -7.657 1.00 78.94 92 ALA A N 1
ATOM 759 C CA . ALA A 1 92 ? 9.300 -4.937 -8.550 1.00 78.94 92 ALA A CA 1
ATOM 760 C C . ALA A 1 92 ? 10.784 -4.566 -8.415 1.00 78.94 92 ALA A C 1
ATOM 762 O O . ALA A 1 92 ? 11.128 -3.393 -8.228 1.00 78.94 92 ALA A O 1
ATOM 763 N N . GLY A 1 93 ? 11.650 -5.576 -8.510 1.00 65.00 93 GLY A N 1
ATOM 764 C CA . GLY A 1 93 ? 13.094 -5.373 -8.571 1.00 65.00 93 GLY A CA 1
ATOM 765 C C . GLY A 1 93 ? 13.473 -4.505 -9.769 1.00 65.00 93 GLY A C 1
ATOM 766 O O . GLY A 1 93 ? 12.775 -4.492 -10.782 1.00 65.00 93 GLY A O 1
ATOM 767 N N . ARG A 1 94 ? 14.573 -3.766 -9.636 1.00 63.06 94 ARG A N 1
ATOM 768 C CA . ARG A 1 94 ? 15.132 -2.994 -10.747 1.00 63.06 94 ARG A CA 1
ATOM 769 C C . ARG A 1 94 ? 15.930 -3.933 -11.652 1.00 63.06 94 ARG A C 1
ATOM 771 O O . ARG A 1 94 ? 16.608 -4.817 -11.117 1.00 63.06 94 ARG A O 1
ATOM 778 N N . PRO A 1 95 ? 15.878 -3.762 -12.980 1.00 60.31 95 PRO A N 1
ATOM 779 C CA . PRO A 1 95 ? 16.775 -4.492 -13.860 1.00 60.31 95 PRO A CA 1
ATOM 780 C C . PRO A 1 95 ? 18.224 -4.134 -13.505 1.00 60.31 95 PRO A C 1
ATOM 782 O O . PRO A 1 95 ? 18.549 -2.977 -13.244 1.00 60.31 95 PRO A O 1
ATOM 785 N N . PHE A 1 96 ? 19.083 -5.148 -13.428 1.00 56.66 96 PHE A N 1
ATOM 786 C CA . PHE A 1 96 ? 20.516 -5.001 -13.188 1.00 56.66 96 PHE A CA 1
ATOM 787 C C . PHE A 1 96 ? 21.270 -5.746 -14.284 1.00 56.66 96 PHE A C 1
ATOM 789 O O . PHE A 1 96 ? 20.827 -6.796 -14.748 1.00 56.66 96 PHE A O 1
ATOM 796 N N . ASN A 1 97 ? 22.406 -5.197 -14.704 1.00 53.31 97 ASN A N 1
ATOM 797 C CA . ASN A 1 97 ? 23.241 -5.821 -15.720 1.00 53.31 97 ASN A CA 1
ATOM 798 C C . ASN A 1 97 ? 24.221 -6.791 -15.038 1.00 53.31 97 ASN A C 1
ATOM 800 O O . ASN A 1 97 ? 24.919 -6.402 -14.100 1.00 53.31 97 ASN A O 1
ATOM 804 N N . ILE A 1 98 ? 24.273 -8.054 -15.474 1.00 51.78 98 ILE A N 1
ATOM 805 C CA . ILE A 1 98 ? 25.241 -9.034 -14.958 1.00 51.78 98 ILE A CA 1
ATOM 806 C C . ILE A 1 98 ? 26.568 -8.805 -15.682 1.00 51.78 98 ILE A C 1
ATOM 808 O O . ILE A 1 98 ? 26.786 -9.308 -16.782 1.00 51.78 98 ILE A O 1
ATOM 812 N N . LEU A 1 99 ? 27.475 -8.060 -15.054 1.00 57.06 99 LEU A N 1
ATOM 813 C CA . LEU A 1 99 ? 28.878 -8.020 -15.460 1.00 57.06 99 LEU A CA 1
ATOM 814 C C . LEU A 1 99 ? 29.570 -9.265 -14.888 1.00 57.06 99 LEU A C 1
ATOM 816 O O . LEU A 1 99 ? 30.195 -9.223 -13.832 1.00 57.06 99 LEU A O 1
ATOM 820 N N . SER A 1 100 ? 29.400 -10.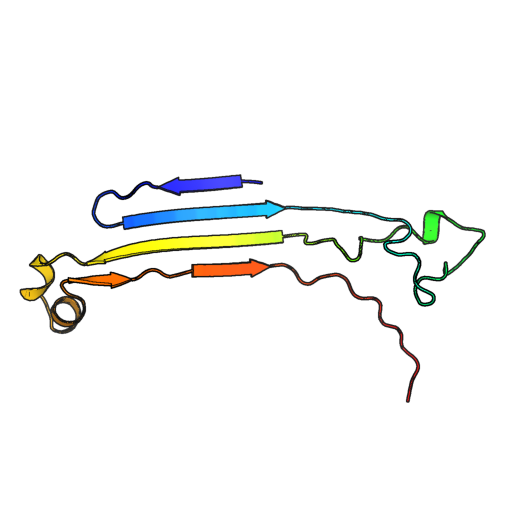412 -15.548 1.00 54.97 100 SER A N 1
ATOM 821 C CA . SER A 1 100 ? 30.238 -11.581 -15.274 1.00 54.97 100 SER A CA 1
ATOM 822 C C . SER A 1 100 ? 31.629 -11.292 -15.827 1.00 54.97 100 SER A C 1
ATOM 824 O O . SER A 1 100 ? 31.791 -11.233 -17.042 1.00 54.97 100 SER A O 1
ATOM 826 N N . ASN A 1 101 ? 32.585 -11.018 -14.934 1.00 44.66 101 ASN A N 1
ATOM 827 C CA . ASN A 1 101 ? 34.014 -11.330 -15.069 1.00 44.66 101 ASN A CA 1
ATOM 828 C C . ASN A 1 101 ? 34.801 -10.661 -13.937 1.00 44.66 101 ASN A C 1
ATOM 830 O O . ASN A 1 101 ? 35.395 -9.619 -14.182 1.00 44.66 101 ASN A O 1
ATOM 834 N N . GLN A 1 102 ? 34.812 -11.246 -12.735 1.00 41.47 102 GLN A N 1
ATOM 835 C CA . GLN A 1 102 ? 35.971 -11.233 -11.826 1.00 41.47 102 GLN A CA 1
ATOM 836 C C . GLN A 1 102 ? 35.841 -12.434 -10.877 1.00 41.47 102 GLN A C 1
ATOM 838 O O . GLN A 1 102 ? 35.122 -12.360 -9.882 1.00 41.47 102 GLN A O 1
ATOM 843 N N . ASP A 1 103 ? 36.494 -13.536 -11.252 1.00 37.66 103 ASP A N 1
ATOM 844 C CA . ASP A 1 103 ? 37.119 -14.436 -10.273 1.00 37.66 103 ASP A CA 1
ATOM 845 C C . ASP A 1 103 ? 38.383 -13.758 -9.715 1.00 37.66 103 ASP A C 1
ATOM 847 O O . ASP A 1 103 ? 39.064 -13.053 -10.505 1.00 37.66 103 ASP A O 1
#

Sequence (103 aa):
NVDLKKRFANHFQFLASYTWSHSIDDSSDLQTLLLPQDNRNFGAERSDSLFDQRHRFVFSSVISFPVSWNSGDTFHRFLSNFTVAPIFEFSAGRPFNILSNQD

Foldseek 3Di:
DDKDWDDDDPQKTKIKDKDADWDKDLFQDPDPVLDDPDPVCSVSSTDTHLPHFGIKMKMKMKGFQDQVLCPDPPVSVVRHGDIDIDIDIDIDDGDDDDPPDDD